Protein AF-F7PMA1-F1 (afdb_monomer_lite)

Sequence (120 aa):
MVENRVTDGERIATLLRAEIDGRETAGLDRLSILEGADRAELSVDEDSAVVDDDGRVLATLEPTSDGLFLHVRASESAVQGHADDEFLKVEEADDQFLVTVPTAAAVKRAVDLLAAASEN

pLDDT: mean 85.16, std 11.46, range [42.69, 95.31]

Radius of gyration: 13.39 Å; chains: 1; bounding box: 46×28×29 Å

Structure (mmCIF, N/CA/C/O backbone):
data_AF-F7PMA1-F1
#
_entry.id   AF-F7PMA1-F1
#
loop_
_atom_site.group_PDB
_atom_site.id
_atom_site.type_symbol
_atom_site.label_atom_id
_atom_site.label_alt_id
_atom_site.label_comp_id
_atom_site.label_asym_id
_atom_site.label_entity_id
_atom_site.label_seq_id
_atom_site.pdbx_PDB_ins_code
_atom_site.Cartn_x
_atom_site.Cartn_y
_atom_site.Cartn_z
_atom_site.occupancy
_atom_site.B_iso_or_equiv
_atom_site.auth_seq_id
_atom_site.auth_comp_id
_atom_site.auth_asym_id
_atom_site.auth_atom_id
_atom_site.pdbx_PDB_model_num
ATOM 1 N N . MET A 1 1 ? 30.342 -7.450 0.636 1.00 45.19 1 MET A N 1
ATOM 2 C CA . MET A 1 1 ? 29.038 -7.162 1.262 1.00 45.19 1 MET A CA 1
ATOM 3 C C . MET A 1 1 ? 28.011 -7.400 0.171 1.00 45.19 1 MET A C 1
ATOM 5 O O . MET A 1 1 ? 28.086 -6.718 -0.837 1.00 45.19 1 MET A O 1
ATOM 9 N N . VAL A 1 2 ? 27.214 -8.466 0.255 1.00 46.31 2 VAL A N 1
ATOM 10 C CA . VAL A 1 2 ? 26.206 -8.766 -0.774 1.00 46.31 2 VAL A CA 1
ATOM 11 C C . VAL A 1 2 ? 24.983 -7.932 -0.426 1.00 46.31 2 VAL A C 1
ATOM 13 O O . VAL A 1 2 ? 24.332 -8.193 0.583 1.00 46.31 2 VAL A O 1
ATOM 16 N N . GLU A 1 3 ? 24.719 -6.893 -1.209 1.00 42.69 3 GLU A N 1
ATOM 17 C CA . GLU A 1 3 ? 23.467 -6.147 -1.148 1.00 42.69 3 GLU A CA 1
ATOM 18 C C . GLU A 1 3 ? 22.356 -7.071 -1.662 1.00 42.69 3 GLU A C 1
ATOM 20 O O . GLU A 1 3 ? 21.993 -7.034 -2.831 1.00 42.69 3 GLU A O 1
ATOM 25 N N . ASN A 1 4 ? 21.820 -7.937 -0.797 1.00 47.38 4 ASN A N 1
ATOM 26 C CA . ASN A 1 4 ? 20.555 -8.632 -1.049 1.00 47.38 4 ASN A CA 1
ATOM 27 C C . ASN A 1 4 ? 19.412 -7.608 -0.945 1.00 47.38 4 ASN A C 1
ATOM 29 O O . ASN A 1 4 ? 18.555 -7.688 -0.066 1.00 47.38 4 ASN A O 1
ATOM 33 N N . ARG A 1 5 ? 19.431 -6.596 -1.818 1.00 58.84 5 ARG A N 1
ATOM 34 C CA . ARG A 1 5 ? 18.273 -5.747 -2.058 1.00 58.84 5 ARG A CA 1
ATOM 35 C C . ARG A 1 5 ? 17.314 -6.587 -2.880 1.00 58.84 5 ARG A C 1
ATOM 37 O O . ARG A 1 5 ? 17.516 -6.800 -4.069 1.00 58.84 5 ARG A O 1
ATOM 44 N N . VAL A 1 6 ? 16.297 -7.115 -2.215 1.00 68.88 6 VAL A N 1
ATOM 45 C CA . VAL A 1 6 ? 15.107 -7.585 -2.915 1.00 68.88 6 VAL A CA 1
ATOM 46 C C . VAL A 1 6 ? 14.429 -6.333 -3.455 1.00 68.88 6 VAL A C 1
ATOM 48 O O . VAL A 1 6 ? 13.801 -5.619 -2.678 1.00 68.88 6 VAL A O 1
ATOM 51 N N . THR A 1 7 ? 14.649 -6.051 -4.737 1.00 77.06 7 THR A N 1
ATOM 52 C CA . THR A 1 7 ? 13.956 -5.017 -5.530 1.00 77.06 7 THR A CA 1
ATOM 53 C C . THR A 1 7 ? 12.827 -5.614 -6.368 1.00 77.06 7 THR A C 1
ATOM 55 O O . THR A 1 7 ? 12.146 -4.908 -7.093 1.00 77.06 7 THR A O 1
ATOM 58 N N . ASP A 1 8 ? 12.657 -6.933 -6.294 1.00 88.12 8 ASP A N 1
ATOM 59 C CA . ASP A 1 8 ? 11.601 -7.670 -6.971 1.00 88.12 8 ASP A CA 1
ATOM 60 C C . ASP A 1 8 ? 10.238 -7.238 -6.409 1.00 88.12 8 ASP A C 1
ATOM 62 O O . ASP A 1 8 ? 9.937 -7.496 -5.238 1.00 88.12 8 ASP A O 1
ATOM 66 N N . GLY A 1 9 ? 9.456 -6.534 -7.231 1.00 90.75 9 GLY A N 1
ATOM 67 C CA . GLY A 1 9 ? 8.167 -5.974 -6.839 1.00 90.75 9 GLY A CA 1
ATOM 68 C C . GLY A 1 9 ? 7.178 -7.017 -6.333 1.00 90.75 9 GLY A C 1
ATOM 69 O O . GLY A 1 9 ? 6.504 -6.772 -5.337 1.00 90.75 9 GLY A O 1
ATOM 70 N N . GLU A 1 10 ? 7.143 -8.202 -6.947 1.00 92.75 10 GLU A N 1
ATOM 71 C CA . GLU A 1 10 ? 6.255 -9.310 -6.557 1.00 92.75 10 GLU A CA 1
ATOM 72 C C . GLU A 1 10 ? 6.576 -9.785 -5.138 1.00 92.75 10 GLU A C 1
ATOM 74 O O . GLU A 1 10 ? 5.708 -9.987 -4.279 1.00 92.75 10 GLU A O 1
ATOM 79 N N . ARG A 1 11 ? 7.870 -9.910 -4.843 1.00 93.38 11 ARG A N 1
ATOM 80 C CA . ARG A 1 11 ? 8.334 -10.288 -3.515 1.00 93.38 11 ARG A CA 1
ATOM 81 C C . ARG A 1 11 ? 8.094 -9.186 -2.490 1.00 93.38 11 ARG A C 1
ATOM 83 O O . ARG A 1 11 ? 7.779 -9.504 -1.344 1.00 93.38 11 ARG A O 1
ATOM 90 N N . ILE A 1 12 ? 8.242 -7.916 -2.864 1.00 94.94 12 ILE A N 1
ATOM 91 C CA . ILE A 1 12 ? 7.918 -6.783 -1.987 1.00 94.94 12 ILE A CA 1
ATOM 92 C C . ILE A 1 12 ? 6.410 -6.752 -1.696 1.00 94.94 12 ILE A C 1
ATOM 94 O O . ILE A 1 12 ? 6.040 -6.608 -0.533 1.00 94.94 12 ILE A O 1
ATOM 98 N N . ALA A 1 13 ? 5.551 -6.985 -2.693 1.00 94.69 13 ALA A N 1
ATOM 99 C CA . ALA A 1 13 ? 4.100 -7.099 -2.524 1.00 94.69 13 ALA A CA 1
ATOM 100 C C . ALA A 1 13 ? 3.716 -8.252 -1.588 1.00 94.69 13 ALA A C 1
ATOM 102 O O . ALA A 1 13 ? 2.916 -8.075 -0.671 1.00 94.69 13 ALA A O 1
ATOM 103 N N . THR A 1 14 ? 4.360 -9.412 -1.744 1.00 94.06 14 THR A N 1
ATOM 104 C CA . THR A 1 14 ? 4.161 -10.563 -0.849 1.00 94.06 14 THR A CA 1
ATOM 105 C C . THR A 1 14 ? 4.529 -10.229 0.601 1.00 94.06 14 THR A C 1
ATOM 107 O O . THR A 1 14 ? 3.832 -10.629 1.533 1.00 94.06 14 THR A O 1
ATOM 110 N N . LEU A 1 15 ? 5.624 -9.492 0.816 1.00 94.56 15 LEU A N 1
ATOM 111 C CA . LEU A 1 15 ? 6.030 -9.057 2.154 1.00 94.56 15 LEU A CA 1
ATOM 112 C C . LEU A 1 15 ? 5.067 -8.022 2.735 1.00 94.56 15 LEU A C 1
ATOM 114 O O . LEU A 1 15 ? 4.742 -8.109 3.914 1.00 94.56 15 LEU A O 1
ATOM 118 N N . LEU A 1 16 ? 4.603 -7.074 1.920 1.00 94.56 16 LEU A N 1
ATOM 119 C CA . LEU A 1 16 ? 3.609 -6.087 2.332 1.00 94.56 16 LEU A CA 1
ATOM 120 C C . LEU A 1 16 ? 2.321 -6.772 2.802 1.00 94.56 16 LEU A C 1
ATOM 122 O O . LEU A 1 16 ? 1.833 -6.454 3.883 1.00 94.56 16 LEU A O 1
ATOM 126 N N . ARG A 1 17 ? 1.840 -7.768 2.046 1.00 94.06 17 ARG A N 1
ATOM 127 C CA . ARG A 1 17 ? 0.696 -8.604 2.435 1.00 94.06 17 ARG A CA 1
ATOM 128 C C . ARG A 1 17 ? 0.909 -9.266 3.787 1.00 94.06 17 ARG A C 1
ATOM 130 O O . ARG A 1 17 ? 0.094 -9.096 4.681 1.00 94.06 17 ARG A O 1
ATOM 137 N N . ALA A 1 18 ? 2.033 -9.959 3.957 1.00 92.81 18 ALA A N 1
ATOM 138 C CA . ALA A 1 18 ? 2.336 -10.649 5.207 1.00 92.81 18 ALA A CA 1
ATOM 139 C C . ALA A 1 18 ? 2.424 -9.696 6.415 1.00 92.81 18 ALA A C 1
ATOM 141 O O . ALA A 1 18 ? 2.098 -10.090 7.533 1.00 92.81 18 ALA A O 1
ATOM 142 N N . GLU A 1 19 ? 2.877 -8.457 6.211 1.00 92.88 19 GLU A N 1
ATOM 143 C CA . GLU A 1 19 ? 2.946 -7.456 7.276 1.00 92.88 19 GLU A CA 1
ATOM 144 C C . GLU A 1 19 ? 1.572 -6.867 7.628 1.00 92.88 19 GLU A C 1
ATOM 146 O O . GLU A 1 19 ? 1.353 -6.589 8.805 1.00 92.88 19 GLU A O 1
ATOM 151 N N . ILE A 1 20 ? 0.668 -6.697 6.655 1.00 92.12 20 ILE A N 1
ATOM 152 C CA . ILE A 1 20 ? -0.724 -6.276 6.895 1.00 92.12 20 ILE A CA 1
ATOM 153 C C . ILE A 1 20 ? -1.496 -7.405 7.589 1.00 92.12 20 ILE A C 1
ATOM 155 O O . ILE A 1 20 ? -1.966 -7.214 8.706 1.00 92.12 20 ILE A O 1
ATOM 159 N N . ASP A 1 21 ? -1.502 -8.612 7.015 1.00 88.44 21 ASP A N 1
ATOM 160 C CA . ASP A 1 21 ? -2.205 -9.778 7.575 1.00 88.44 21 ASP A CA 1
ATOM 161 C C . ASP A 1 21 ? -1.689 -10.161 8.974 1.00 88.44 21 ASP A C 1
ATOM 163 O O . ASP A 1 21 ? -2.402 -10.735 9.796 1.00 88.44 21 ASP A O 1
ATOM 167 N N . GLY A 1 22 ? -0.409 -9.886 9.244 1.00 84.44 22 GLY A N 1
ATOM 168 C CA . GLY A 1 22 ? 0.256 -10.211 10.501 1.00 84.44 22 GLY A CA 1
ATOM 169 C C . GLY A 1 22 ? 0.098 -9.167 11.609 1.00 84.44 22 GLY A C 1
ATOM 170 O O . GLY A 1 22 ? 0.659 -9.374 12.692 1.00 84.44 22 GLY A O 1
ATOM 171 N N . ARG A 1 23 ? -0.589 -8.040 11.372 1.00 79.25 23 ARG A N 1
ATOM 172 C CA . ARG A 1 23 ? -0.698 -6.938 12.340 1.00 79.25 23 ARG A CA 1
ATOM 173 C C . ARG A 1 23 ? -2.142 -6.561 12.641 1.00 79.25 23 ARG A C 1
ATOM 175 O O . ARG A 1 23 ? -2.837 -5.992 11.821 1.00 79.25 23 ARG A O 1
ATOM 182 N N . GLU A 1 24 ? -2.513 -6.723 13.906 1.00 73.25 24 GLU A N 1
ATOM 183 C CA . GLU A 1 24 ? -3.821 -6.311 14.441 1.00 73.25 24 GLU A CA 1
ATOM 184 C C . GLU A 1 24 ? -3.765 -4.952 15.172 1.00 73.25 24 GLU A C 1
ATOM 186 O O . GLU A 1 24 ? -4.656 -4.600 15.939 1.00 73.25 24 GLU A O 1
ATOM 191 N N . THR A 1 25 ? -2.671 -4.197 15.032 1.00 71.81 25 THR A N 1
ATOM 192 C CA . THR A 1 25 ? -2.433 -2.955 15.791 1.00 71.81 25 THR A CA 1
ATOM 193 C C . THR A 1 25 ? -2.292 -1.753 14.872 1.00 71.81 25 THR A C 1
ATOM 195 O O . THR A 1 25 ? -1.882 -1.909 13.727 1.00 71.81 25 THR A O 1
ATOM 198 N N . ALA A 1 26 ? -2.519 -0.551 15.414 1.00 70.81 26 ALA A N 1
ATOM 199 C CA . ALA A 1 26 ? -2.393 0.720 14.691 1.00 70.81 26 ALA A CA 1
ATOM 200 C C . ALA A 1 26 ? -3.329 0.829 13.474 1.00 70.81 26 ALA A C 1
ATOM 202 O O . ALA A 1 26 ? -2.971 1.420 12.463 1.00 70.81 26 ALA A O 1
ATOM 203 N N . GLY A 1 27 ? -4.527 0.243 13.572 1.00 73.06 27 GLY A N 1
ATOM 204 C CA . GLY A 1 27 ? -5.532 0.347 12.522 1.00 73.06 27 GLY A CA 1
ATOM 205 C C . GLY A 1 27 ? -5.293 -0.543 11.308 1.00 73.06 27 GLY A C 1
ATOM 206 O O . GLY A 1 27 ? -5.956 -0.369 10.297 1.00 73.06 27 GLY A O 1
ATOM 207 N N . LEU A 1 28 ? -4.346 -1.476 11.385 1.00 82.62 28 LEU A N 1
ATOM 208 C CA . LEU A 1 28 ? -4.091 -2.445 10.319 1.00 82.62 28 LEU A CA 1
ATOM 209 C C . LEU A 1 28 ? -5.099 -3.603 10.323 1.00 82.62 28 LEU A C 1
ATOM 211 O O . LEU A 1 28 ? -5.224 -4.290 9.322 1.00 82.62 28 LEU A O 1
ATOM 215 N N . ASP A 1 29 ? -5.862 -3.773 11.406 1.00 84.88 29 ASP A N 1
ATOM 216 C CA . ASP A 1 29 ? -6.900 -4.797 11.569 1.00 84.88 29 ASP A CA 1
ATOM 217 C C . ASP A 1 29 ? -8.093 -4.645 10.610 1.00 84.88 29 ASP A C 1
ATOM 219 O O . ASP A 1 29 ? -8.795 -5.620 10.348 1.00 84.88 29 ASP A O 1
ATOM 223 N N . ARG A 1 30 ? -8.303 -3.437 10.074 1.00 87.94 30 ARG A N 1
ATOM 224 C CA . ARG A 1 30 ? -9.302 -3.133 9.032 1.00 87.94 30 ARG A CA 1
ATOM 225 C C . ARG A 1 30 ? -8.738 -3.181 7.612 1.00 87.94 30 ARG A C 1
ATOM 227 O O . ARG A 1 30 ? -9.504 -3.133 6.654 1.00 87.94 30 ARG A O 1
ATOM 234 N N . LEU A 1 31 ? -7.411 -3.258 7.471 1.00 92.75 31 LEU A N 1
ATOM 235 C CA . LEU A 1 31 ? -6.773 -3.315 6.164 1.00 92.75 31 LEU A CA 1
ATOM 236 C C . LEU A 1 31 ? -6.669 -4.758 5.687 1.00 92.75 31 LEU A C 1
ATOM 238 O O . LEU A 1 31 ? -6.275 -5.652 6.432 1.00 92.75 31 LEU A O 1
ATOM 242 N N . SER A 1 32 ? -6.951 -4.977 4.409 1.00 92.19 32 SER A N 1
ATOM 243 C CA . SER A 1 32 ? -6.716 -6.266 3.763 1.00 92.19 32 SER A CA 1
ATOM 244 C C . SER A 1 32 ? -6.196 -6.075 2.344 1.00 92.19 32 SER A C 1
ATOM 246 O O . SER A 1 32 ? -6.428 -5.040 1.723 1.00 92.19 32 SER A O 1
ATOM 248 N N . ILE A 1 33 ? -5.446 -7.048 1.820 1.00 92.75 33 ILE A N 1
ATOM 249 C CA . ILE A 1 33 ? -5.032 -7.025 0.411 1.00 92.75 33 ILE A CA 1
ATOM 250 C C . ILE A 1 33 ? -5.910 -7.981 -0.387 1.00 92.75 33 ILE A C 1
ATOM 252 O O . ILE A 1 33 ? -5.864 -9.190 -0.167 1.00 92.75 33 ILE A O 1
ATOM 256 N N . LEU A 1 34 ? -6.650 -7.439 -1.354 1.00 91.88 34 LEU A N 1
ATOM 257 C CA . LEU A 1 34 ? -7.569 -8.186 -2.208 1.00 91.88 34 LEU A CA 1
ATOM 258 C C . LEU A 1 34 ? -7.017 -8.341 -3.631 1.00 91.88 34 LEU A C 1
ATOM 260 O O . LEU A 1 34 ? -6.443 -7.416 -4.215 1.00 91.88 34 LEU A O 1
ATOM 264 N N . GLU A 1 35 ? -7.226 -9.520 -4.214 1.00 88.50 35 GLU A N 1
ATOM 265 C CA . GLU A 1 35 ? -6.757 -9.904 -5.549 1.00 88.50 35 GLU A CA 1
ATOM 266 C C . GLU A 1 35 ? -7.825 -10.681 -6.320 1.00 88.50 35 GLU A C 1
ATOM 268 O O . GLU A 1 35 ? -8.721 -11.291 -5.737 1.00 88.50 35 GLU A O 1
ATOM 273 N N . GLY A 1 36 ? -7.711 -10.691 -7.651 1.00 85.12 36 GLY A N 1
ATOM 274 C CA . GLY A 1 36 ? -8.589 -11.482 -8.510 1.00 85.12 36 GLY A CA 1
ATOM 275 C C . GLY A 1 36 ? -10.069 -11.149 -8.304 1.00 85.12 36 GLY A C 1
ATOM 276 O O . GLY A 1 36 ? -10.468 -9.990 -8.385 1.00 85.12 36 GLY A O 1
ATOM 277 N N . ALA A 1 37 ? -10.887 -12.172 -8.045 1.00 82.62 37 ALA A N 1
ATOM 278 C CA . ALA A 1 37 ? -12.333 -12.011 -7.903 1.00 82.62 37 ALA A CA 1
ATOM 279 C C . ALA A 1 37 ? -12.738 -11.212 -6.651 1.00 82.62 37 ALA A C 1
ATOM 281 O O . ALA A 1 37 ? -13.742 -10.506 -6.695 1.00 82.62 37 ALA A O 1
ATOM 282 N N . ASP A 1 38 ? -11.951 -11.278 -5.573 1.00 81.44 38 ASP A N 1
ATOM 283 C CA . ASP A 1 38 ? -12.317 -10.681 -4.281 1.00 81.44 38 ASP A CA 1
ATOM 284 C C . ASP A 1 38 ? -12.278 -9.148 -4.316 1.00 81.44 38 ASP A C 1
ATOM 286 O O . ASP A 1 38 ? -12.984 -8.487 -3.562 1.00 81.44 38 ASP A O 1
ATOM 290 N N . ARG A 1 39 ? -11.504 -8.557 -5.234 1.00 81.25 39 ARG A N 1
ATOM 291 C CA . ARG A 1 39 ? -11.458 -7.098 -5.406 1.00 81.25 39 ARG A CA 1
ATOM 292 C C . ARG A 1 39 ? -12.422 -6.546 -6.452 1.00 81.25 39 ARG A C 1
ATOM 294 O O . ARG A 1 39 ? -12.555 -5.328 -6.552 1.00 81.25 39 ARG A O 1
ATOM 301 N N . ALA A 1 40 ? -13.069 -7.401 -7.247 1.00 76.00 40 ALA A N 1
ATOM 302 C CA . ALA A 1 40 ? -13.926 -6.975 -8.359 1.00 76.00 40 ALA A CA 1
ATOM 303 C C . ALA A 1 40 ? -15.134 -6.138 -7.894 1.00 76.00 40 ALA A C 1
ATOM 305 O O . ALA A 1 40 ? -15.695 -5.360 -8.662 1.00 76.00 40 ALA A O 1
ATOM 306 N N . GLU A 1 41 ? -15.520 -6.272 -6.622 1.00 74.94 41 GLU A N 1
ATOM 307 C CA . GLU A 1 41 ? -16.571 -5.463 -5.997 1.00 74.94 41 GLU A CA 1
ATOM 308 C C . GLU A 1 41 ? -16.117 -4.023 -5.685 1.00 74.94 41 GLU A C 1
ATOM 310 O O . GLU A 1 41 ? -16.955 -3.141 -5.498 1.00 74.94 41 GLU A O 1
ATOM 315 N N . LEU A 1 42 ? -14.803 -3.770 -5.664 1.00 76.62 42 LEU A N 1
ATOM 316 C CA . LEU A 1 42 ? -14.190 -2.517 -5.212 1.00 76.62 42 LEU A CA 1
ATOM 317 C C . LEU A 1 42 ? -13.412 -1.776 -6.304 1.00 76.62 42 LEU A C 1
ATOM 319 O O . LEU A 1 42 ? -13.323 -0.547 -6.270 1.00 76.62 42 LEU A O 1
ATOM 323 N N . SER A 1 43 ? -12.853 -2.497 -7.277 1.00 73.88 43 SER A N 1
ATOM 324 C CA . SER A 1 43 ? -12.080 -1.923 -8.377 1.00 73.88 43 SER A CA 1
ATOM 325 C C . SER A 1 43 ? -12.437 -2.573 -9.709 1.00 73.88 43 SER A C 1
ATOM 327 O O . SER A 1 43 ? -12.577 -3.789 -9.804 1.00 73.88 43 SER A O 1
ATOM 329 N N . VAL A 1 44 ? -12.537 -1.741 -10.749 1.00 65.44 44 VAL A N 1
ATOM 330 C CA . VAL A 1 44 ? -12.703 -2.175 -12.148 1.00 65.44 44 VAL A CA 1
ATOM 331 C C . VAL A 1 44 ? -11.371 -2.492 -12.832 1.00 65.44 44 VAL A C 1
ATOM 333 O O . VAL A 1 44 ? -11.368 -2.954 -13.968 1.00 65.44 44 VAL A O 1
ATOM 336 N N . ASP A 1 45 ? -10.246 -2.214 -12.169 1.00 68.19 45 ASP A N 1
ATOM 337 C CA . ASP A 1 45 ? -8.919 -2.583 -12.654 1.00 68.19 45 ASP A CA 1
ATOM 338 C C . ASP A 1 45 ? -8.666 -4.068 -12.348 1.00 68.19 45 ASP A C 1
ATOM 340 O O . ASP A 1 45 ? -8.592 -4.472 -11.181 1.00 68.19 45 ASP A O 1
ATOM 344 N N . GLU A 1 46 ? -8.599 -4.891 -13.399 1.00 62.09 46 GLU A N 1
ATOM 345 C CA . GLU A 1 46 ? -8.560 -6.361 -13.341 1.00 62.09 46 GLU A CA 1
ATOM 346 C C . GLU A 1 46 ? -7.147 -6.959 -13.279 1.00 62.09 46 GLU A C 1
ATOM 348 O O . GLU A 1 46 ? -7.016 -8.137 -12.941 1.00 62.09 46 GLU A O 1
ATOM 353 N N . ASP A 1 47 ? -6.085 -6.141 -13.315 1.00 73.69 47 ASP A N 1
ATOM 354 C CA . ASP A 1 47 ? -4.711 -6.649 -13.175 1.00 73.69 47 ASP A CA 1
ATOM 355 C C . ASP A 1 47 ? -4.053 -6.417 -11.790 1.00 73.69 47 ASP A C 1
ATOM 357 O O . ASP A 1 47 ? -3.425 -7.334 -11.260 1.00 73.69 47 ASP A O 1
ATOM 361 N N . SER A 1 48 ? -4.296 -5.296 -11.100 1.00 84.06 48 SER A N 1
ATOM 362 C CA . SER A 1 48 ? -3.522 -4.916 -9.893 1.00 84.06 48 SER A CA 1
ATOM 363 C C . SER A 1 48 ? -4.200 -5.150 -8.530 1.00 84.06 48 SER A C 1
ATOM 365 O O . SER A 1 48 ? -5.343 -4.748 -8.314 1.00 84.06 48 SER A O 1
ATOM 367 N N . ALA A 1 49 ? -3.511 -5.792 -7.574 1.00 91.94 49 ALA A N 1
ATOM 368 C CA . ALA A 1 49 ? -4.015 -6.003 -6.205 1.00 91.94 49 ALA A CA 1
ATOM 369 C C . ALA A 1 49 ? -4.383 -4.676 -5.518 1.00 91.94 49 ALA A C 1
ATOM 371 O O . ALA A 1 49 ? -3.784 -3.643 -5.810 1.00 91.94 49 ALA A O 1
ATOM 372 N N . VAL A 1 50 ? -5.339 -4.689 -4.587 1.00 93.75 50 VAL A N 1
ATOM 373 C CA . VAL A 1 50 ? -5.763 -3.475 -3.864 1.00 93.75 50 VAL A CA 1
ATOM 374 C C . VAL A 1 50 ? -5.626 -3.645 -2.360 1.00 93.75 50 VAL A C 1
ATOM 376 O O . VAL A 1 50 ? -5.860 -4.731 -1.838 1.00 93.75 50 VAL A O 1
ATOM 379 N N . VAL A 1 51 ? -5.265 -2.564 -1.673 1.00 94.50 51 VAL A N 1
ATOM 380 C CA . VAL A 1 51 ? -5.452 -2.425 -0.228 1.00 94.50 51 VAL A CA 1
ATOM 381 C C . VAL A 1 51 ? -6.882 -1.956 -0.007 1.00 94.50 51 VAL A C 1
ATOM 383 O O . VAL A 1 51 ? -7.236 -0.839 -0.394 1.00 94.50 51 VAL A O 1
ATOM 386 N N . ASP A 1 52 ? -7.690 -2.831 0.570 1.00 93.62 52 ASP A N 1
ATOM 387 C CA . ASP A 1 52 ? -9.022 -2.526 1.065 1.00 93.62 52 ASP A CA 1
ATOM 388 C C . ASP A 1 52 ? -8.947 -1.972 2.487 1.00 93.62 52 ASP A C 1
ATOM 390 O O . ASP A 1 52 ? -8.155 -2.440 3.304 1.00 93.62 52 ASP A O 1
ATOM 394 N N . ASP A 1 53 ? -9.787 -0.981 2.746 1.00 93.06 53 ASP A N 1
ATOM 395 C CA . ASP A 1 53 ? -10.029 -0.357 4.038 1.00 93.06 53 ASP A CA 1
ATOM 396 C C . ASP A 1 53 ? -11.545 -0.311 4.270 1.00 93.06 53 ASP A C 1
ATOM 398 O O . ASP A 1 53 ? -12.236 0.594 3.787 1.00 93.06 53 ASP A O 1
ATOM 402 N N . ASP A 1 54 ? -12.075 -1.344 4.932 1.00 90.38 54 ASP A N 1
ATOM 403 C CA . ASP A 1 54 ? -13.507 -1.527 5.214 1.00 90.38 54 ASP A CA 1
ATOM 404 C C . ASP A 1 54 ? -14.426 -1.308 3.984 1.00 90.38 54 ASP A C 1
ATOM 406 O O . ASP A 1 54 ? -15.456 -0.620 4.039 1.00 90.38 54 ASP A O 1
ATOM 410 N N . GLY A 1 55 ? -14.073 -1.904 2.841 1.00 89.06 55 GLY A N 1
ATOM 411 C CA . GLY A 1 55 ? -14.838 -1.810 1.594 1.00 89.06 55 GLY A CA 1
ATOM 412 C C . GLY A 1 55 ? -14.532 -0.565 0.758 1.00 89.06 55 GLY A C 1
ATOM 413 O O . GLY A 1 55 ? -15.375 -0.115 -0.028 1.00 89.06 55 GLY A O 1
ATOM 414 N N . ARG A 1 56 ? -13.351 0.033 0.927 1.00 90.19 56 ARG A N 1
ATOM 415 C CA . ARG A 1 56 ? -12.855 1.155 0.121 1.00 90.19 56 ARG A CA 1
ATOM 416 C C . ARG A 1 56 ? -11.440 0.871 -0.350 1.00 90.19 56 ARG A C 1
ATOM 418 O O . ARG A 1 56 ? -10.581 0.478 0.424 1.00 90.19 56 ARG A O 1
ATOM 425 N N . VAL A 1 57 ? -11.168 1.169 -1.618 1.00 92.19 57 VAL A N 1
ATOM 426 C CA . VAL A 1 57 ? -9.803 1.091 -2.152 1.00 92.19 57 VAL A CA 1
ATOM 427 C C . VAL A 1 57 ? -8.969 2.226 -1.565 1.00 92.19 57 VAL A C 1
ATOM 429 O O . VAL A 1 57 ? -9.149 3.380 -1.958 1.00 92.19 57 VAL A O 1
ATOM 432 N N . LEU A 1 58 ? -8.052 1.885 -0.664 1.00 93.38 58 LEU A N 1
ATOM 433 C CA . LEU A 1 58 ? -7.064 2.798 -0.096 1.00 93.38 58 LEU A CA 1
ATOM 434 C C . LEU A 1 58 ? -5.850 2.943 -1.015 1.00 93.38 58 LEU A C 1
ATOM 436 O O . LEU A 1 58 ? -5.348 4.047 -1.220 1.00 93.38 58 LEU A O 1
ATOM 440 N N . ALA A 1 59 ? -5.380 1.833 -1.585 1.00 94.06 59 ALA A N 1
ATOM 441 C CA . ALA A 1 59 ? -4.262 1.847 -2.517 1.00 94.06 59 ALA A CA 1
ATOM 442 C C . ALA A 1 59 ? -4.352 0.728 -3.556 1.00 94.06 59 ALA A C 1
ATOM 444 O O . ALA A 1 59 ? -4.918 -0.328 -3.287 1.00 94.06 59 ALA A O 1
ATOM 445 N N . THR A 1 60 ? -3.736 0.938 -4.715 1.00 94.44 60 THR A N 1
ATOM 446 C CA . THR A 1 60 ? -3.489 -0.119 -5.708 1.00 94.44 60 THR A CA 1
ATOM 447 C C . THR A 1 60 ? -2.009 -0.491 -5.703 1.00 94.44 60 THR A C 1
ATOM 449 O O . THR A 1 60 ? -1.154 0.390 -5.617 1.00 94.44 60 THR A O 1
ATOM 452 N N . LEU A 1 61 ? -1.707 -1.785 -5.787 1.00 94.75 61 LEU A N 1
ATOM 453 C CA . LEU A 1 61 ? -0.360 -2.349 -5.821 1.00 94.75 61 LEU A CA 1
ATOM 454 C C . LEU A 1 61 ? 0.034 -2.680 -7.256 1.00 94.75 61 LEU A C 1
ATOM 456 O O . LEU A 1 61 ? -0.621 -3.488 -7.908 1.00 94.75 61 LEU A O 1
ATOM 460 N N . GLU A 1 62 ? 1.165 -2.144 -7.691 1.00 94.12 62 GLU A N 1
ATOM 461 C CA . GLU A 1 62 ? 1.753 -2.421 -8.996 1.00 94.12 62 GLU A CA 1
ATOM 462 C C . GLU A 1 62 ? 3.207 -2.892 -8.809 1.00 94.12 62 GLU A C 1
ATOM 464 O O . GLU A 1 62 ? 4.118 -2.085 -8.597 1.00 94.12 62 GLU A O 1
ATOM 469 N N . PRO A 1 63 ? 3.451 -4.214 -8.807 1.00 93.44 63 PRO A N 1
ATOM 470 C CA . PRO A 1 63 ? 4.799 -4.770 -8.826 1.00 93.44 63 PRO A CA 1
ATOM 471 C C . PRO A 1 63 ? 5.568 -4.351 -10.085 1.00 93.44 63 PRO A C 1
ATOM 473 O O . PRO A 1 63 ? 5.105 -4.549 -11.205 1.00 93.44 63 PRO A O 1
ATOM 476 N N . THR A 1 64 ? 6.781 -3.823 -9.922 1.00 91.75 64 THR A N 1
ATOM 477 C CA . THR A 1 64 ? 7.651 -3.416 -11.035 1.00 91.75 64 THR A CA 1
ATOM 478 C C . THR A 1 64 ? 9.070 -3.969 -10.880 1.00 91.75 64 THR A C 1
ATOM 480 O O . THR A 1 64 ? 9.433 -4.584 -9.873 1.00 91.75 64 THR A O 1
ATOM 483 N N . SER A 1 65 ? 9.913 -3.754 -11.895 1.00 88.44 65 SER A N 1
ATOM 484 C CA . SER A 1 65 ? 11.346 -4.069 -11.813 1.00 88.44 65 SER A CA 1
ATOM 485 C C . SER A 1 65 ? 12.113 -3.177 -10.831 1.00 88.44 65 SER A C 1
ATOM 487 O O . SER A 1 65 ? 13.204 -3.552 -10.400 1.00 88.44 65 SER A O 1
ATOM 489 N N . ASP A 1 66 ? 11.558 -2.009 -10.499 1.00 87.88 66 ASP A N 1
ATOM 490 C CA . ASP A 1 66 ? 12.177 -1.013 -9.621 1.00 87.88 66 ASP A CA 1
ATOM 491 C C . ASP A 1 66 ? 11.707 -1.131 -8.161 1.00 87.88 66 ASP A C 1
ATOM 493 O O . ASP A 1 66 ? 12.247 -0.457 -7.279 1.00 87.88 66 ASP A O 1
ATOM 497 N N . GLY A 1 67 ? 10.723 -1.990 -7.891 1.00 93.06 67 GLY A N 1
ATOM 498 C CA . GLY A 1 67 ? 10.163 -2.223 -6.568 1.00 93.06 67 GLY A CA 1
ATOM 499 C C . GLY A 1 67 ? 8.662 -2.467 -6.628 1.00 93.06 67 GLY A C 1
ATOM 500 O O . GLY A 1 67 ? 8.144 -3.024 -7.589 1.00 93.06 67 GLY A O 1
ATOM 501 N N . LEU A 1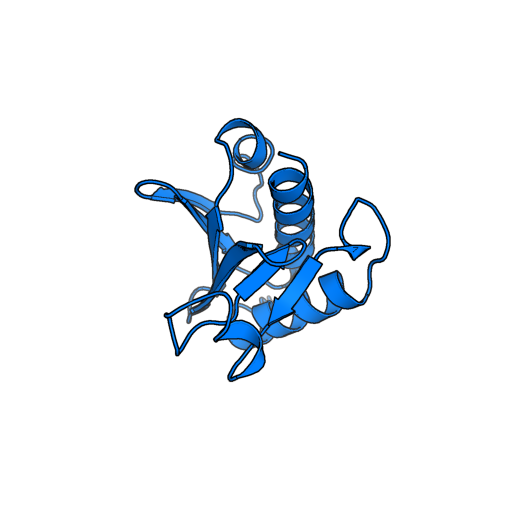 68 ? 7.950 -2.042 -5.592 1.00 95.31 68 LEU A N 1
ATOM 502 C CA . LEU A 1 68 ? 6.490 -2.005 -5.587 1.00 95.31 68 LEU A CA 1
ATOM 503 C C . LEU A 1 68 ? 6.025 -0.556 -5.672 1.00 95.31 68 LEU A C 1
ATOM 505 O O . LEU A 1 68 ? 6.456 0.272 -4.870 1.00 95.31 68 LEU A O 1
ATOM 509 N N . PHE A 1 69 ? 5.149 -0.257 -6.620 1.00 95.12 69 PHE A N 1
ATOM 510 C CA . PHE A 1 69 ? 4.454 1.020 -6.684 1.00 95.12 69 PHE A CA 1
ATOM 511 C C . PHE A 1 69 ? 3.114 0.898 -5.960 1.00 95.12 69 PHE A C 1
ATOM 513 O O . PHE A 1 69 ? 2.390 -0.084 -6.127 1.00 95.12 69 PHE A O 1
ATOM 520 N N . LEU A 1 70 ? 2.809 1.882 -5.120 1.00 94.81 70 LEU A N 1
ATOM 521 C CA . LEU A 1 70 ? 1.537 2.014 -4.426 1.00 94.81 70 LEU A CA 1
ATOM 522 C C . LEU A 1 70 ? 0.870 3.302 -4.891 1.00 94.81 70 LEU A C 1
ATOM 524 O O . LEU A 1 70 ? 1.403 4.385 -4.664 1.00 94.81 70 LEU A O 1
ATOM 528 N N . HIS A 1 71 ? -0.299 3.184 -5.507 1.00 94.38 71 HIS A N 1
ATOM 529 C CA . HIS A 1 71 ? -1.131 4.330 -5.872 1.00 94.38 71 HIS A CA 1
ATOM 530 C C . HIS A 1 71 ? -2.101 4.599 -4.727 1.00 94.38 71 HIS A C 1
ATOM 532 O O . HIS A 1 71 ? -3.146 3.955 -4.637 1.00 94.38 71 HIS A O 1
ATOM 538 N N . VAL A 1 72 ? -1.715 5.478 -3.804 1.00 93.69 72 VAL A N 1
ATOM 539 C CA . VAL A 1 72 ? -2.398 5.707 -2.525 1.00 93.69 72 VAL A CA 1
ATOM 540 C C . VAL A 1 72 ? -3.403 6.851 -2.646 1.00 93.69 72 VAL A C 1
ATOM 542 O O . VAL A 1 72 ? -3.068 7.957 -3.071 1.00 93.69 72 VAL A O 1
ATOM 545 N N . ARG A 1 73 ? -4.641 6.597 -2.221 1.00 92.25 73 ARG A N 1
ATOM 546 C CA . ARG A 1 73 ? -5.716 7.589 -2.108 1.00 92.25 73 ARG A CA 1
ATOM 547 C C . ARG A 1 73 ? -5.727 8.149 -0.691 1.00 92.25 73 ARG A C 1
ATOM 549 O O . ARG A 1 73 ? -6.375 7.595 0.189 1.00 92.25 73 ARG A O 1
ATOM 556 N N . ALA A 1 74 ? -4.988 9.228 -0.466 1.00 87.88 74 ALA A N 1
ATOM 557 C CA . ALA A 1 74 ? -4.852 9.847 0.850 1.00 87.88 74 ALA A CA 1
ATOM 558 C C . ALA A 1 74 ? -4.822 11.375 0.754 1.00 87.88 74 ALA A C 1
ATOM 560 O O . ALA A 1 74 ? -4.669 11.938 -0.327 1.00 87.88 74 ALA A O 1
ATOM 561 N N . SER A 1 75 ? -4.951 12.049 1.897 1.00 85.81 75 SER A N 1
ATOM 562 C CA . SER A 1 75 ? -4.694 13.485 1.998 1.00 85.81 75 SER A CA 1
ATOM 563 C C . SER A 1 75 ? -3.188 13.774 2.009 1.00 85.81 75 SER A C 1
ATOM 565 O O . SER A 1 75 ? -2.393 12.974 2.505 1.00 85.81 75 SER A O 1
ATOM 567 N N . GLU A 1 76 ? -2.786 14.955 1.530 1.00 84.75 76 GLU A N 1
ATOM 568 C CA . GLU A 1 76 ? -1.379 15.390 1.527 1.00 84.75 76 GLU A CA 1
ATOM 569 C C . GLU A 1 76 ? -0.735 15.296 2.922 1.00 84.75 76 GLU A C 1
ATOM 571 O O . GLU A 1 76 ? 0.395 14.831 3.065 1.00 84.75 76 GLU A O 1
ATOM 576 N N . SER A 1 77 ? -1.479 15.649 3.975 1.00 82.12 77 SER A N 1
ATOM 577 C CA . SER A 1 77 ? -1.004 15.579 5.360 1.00 82.12 77 SER A CA 1
ATOM 578 C C . SER A 1 77 ? -0.663 14.164 5.829 1.00 82.12 77 SER A C 1
ATOM 580 O O . SER A 1 77 ? 0.241 14.006 6.647 1.00 82.12 77 SER A O 1
ATOM 582 N N . ALA A 1 78 ? -1.364 13.141 5.328 1.00 81.69 78 ALA A N 1
ATOM 583 C CA . ALA A 1 78 ? -1.095 11.749 5.687 1.00 81.69 78 ALA A CA 1
ATOM 584 C C . ALA A 1 78 ? 0.206 11.236 5.049 1.00 81.69 78 ALA A C 1
ATOM 586 O O . ALA A 1 78 ? 0.897 10.396 5.619 1.00 81.69 78 ALA A O 1
ATOM 587 N N . VAL A 1 79 ? 0.564 11.776 3.882 1.00 82.94 79 VAL A N 1
ATOM 588 C CA . VAL A 1 79 ? 1.711 11.323 3.089 1.00 82.94 79 VAL A CA 1
ATOM 589 C C . VAL A 1 79 ? 2.972 12.144 3.375 1.00 82.94 79 VAL A C 1
ATOM 591 O O . VAL A 1 79 ? 4.068 11.586 3.414 1.00 82.94 79 VAL A O 1
ATOM 594 N N . GLN A 1 80 ? 2.843 13.445 3.665 1.00 78.50 80 GLN A N 1
ATOM 595 C CA . GLN A 1 80 ? 3.972 14.335 3.980 1.00 78.50 80 GLN A CA 1
ATOM 596 C C . GLN A 1 80 ? 4.841 13.832 5.141 1.00 78.50 80 GLN A C 1
ATOM 598 O O . GLN A 1 80 ? 6.058 13.984 5.094 1.00 78.50 80 GLN A O 1
ATOM 603 N N . GLY A 1 81 ? 4.251 13.178 6.149 1.00 75.88 81 GLY A N 1
ATOM 604 C CA . GLY A 1 81 ? 5.002 12.581 7.263 1.00 75.88 81 GLY A CA 1
ATOM 605 C C . GLY A 1 81 ? 5.983 11.476 6.845 1.00 75.88 81 GLY A C 1
ATOM 606 O O . GLY A 1 81 ? 6.893 11.145 7.602 1.00 75.88 81 GLY A O 1
ATOM 607 N N . HIS A 1 82 ? 5.816 10.939 5.635 1.00 78.69 82 HIS A N 1
ATOM 608 C CA . HIS A 1 82 ? 6.614 9.864 5.053 1.00 78.69 82 HIS A CA 1
ATOM 609 C C . HIS A 1 82 ? 7.374 10.290 3.785 1.00 78.69 82 HIS A C 1
ATOM 611 O O . HIS A 1 82 ? 8.183 9.518 3.279 1.00 78.69 82 HIS A O 1
ATOM 617 N N . ALA A 1 83 ? 7.148 11.506 3.275 1.00 69.81 83 ALA A N 1
ATOM 618 C CA . ALA A 1 83 ? 7.799 12.012 2.065 1.00 69.81 83 ALA A CA 1
ATOM 619 C C . ALA A 1 83 ? 9.314 12.240 2.243 1.00 69.81 83 ALA A C 1
ATOM 621 O O . ALA A 1 83 ? 10.069 12.104 1.283 1.00 69.81 83 ALA A O 1
ATOM 622 N N . ASP A 1 84 ? 9.760 12.526 3.472 1.00 64.56 84 ASP A N 1
ATOM 623 C CA . ASP A 1 84 ? 11.179 12.660 3.840 1.00 64.56 84 ASP A CA 1
ATOM 624 C C . ASP A 1 84 ? 11.837 11.317 4.234 1.00 64.56 84 ASP A C 1
ATOM 626 O O . ASP A 1 84 ? 12.987 11.286 4.683 1.00 64.56 84 ASP A O 1
ATOM 630 N N . ASP A 1 85 ? 11.120 10.194 4.118 1.00 73.56 85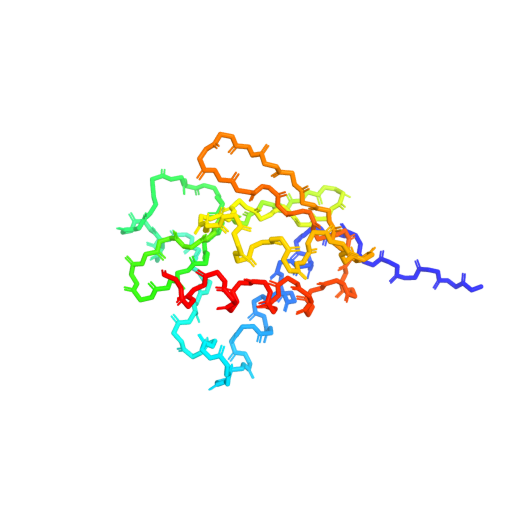 ASP A N 1
ATOM 631 C CA . ASP A 1 85 ? 11.644 8.879 4.482 1.00 73.56 85 ASP A CA 1
ATOM 632 C C . ASP A 1 85 ? 12.663 8.399 3.434 1.00 73.56 85 ASP A C 1
ATOM 634 O O . ASP A 1 85 ? 12.335 8.204 2.267 1.00 73.56 85 ASP A O 1
ATOM 638 N N . GLU A 1 86 ? 13.912 8.159 3.850 1.00 80.56 86 GLU A N 1
ATOM 639 C CA . GLU A 1 86 ? 14.989 7.705 2.953 1.00 80.56 86 GLU A CA 1
ATOM 640 C C . GLU A 1 86 ? 14.707 6.350 2.2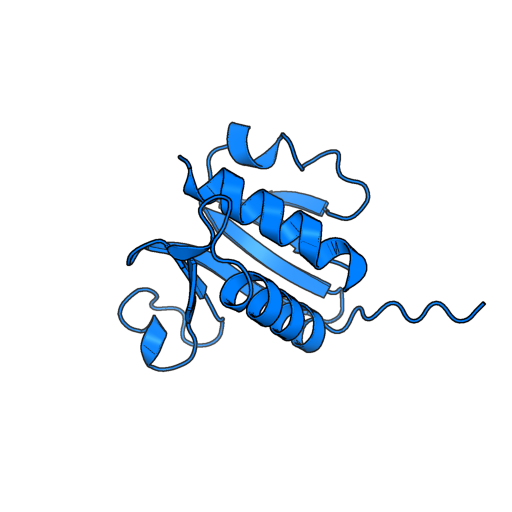73 1.00 80.56 86 GLU A C 1
ATOM 642 O O . GLU A 1 86 ? 15.394 5.975 1.316 1.00 80.56 86 GLU A O 1
ATOM 647 N N . PHE A 1 87 ? 13.714 5.602 2.763 1.00 84.50 87 PHE A N 1
ATOM 648 C CA . PHE A 1 87 ? 13.319 4.299 2.248 1.00 84.50 87 PHE A CA 1
ATOM 649 C C . PHE A 1 87 ? 12.180 4.361 1.226 1.00 84.50 87 PHE A C 1
ATOM 651 O O . PHE A 1 87 ? 12.027 3.389 0.484 1.00 84.50 87 PHE A O 1
ATOM 658 N N . LEU A 1 88 ? 11.407 5.450 1.156 1.00 90.12 88 LEU A N 1
ATOM 659 C CA . LEU A 1 88 ? 10.289 5.614 0.222 1.00 90.12 88 LEU A CA 1
ATOM 660 C C . LEU A 1 88 ? 10.568 6.743 -0.772 1.00 90.12 88 LEU A C 1
ATOM 662 O O . LEU A 1 88 ? 11.320 7.672 -0.502 1.00 90.12 88 LEU A O 1
ATOM 666 N N . LYS A 1 89 ? 9.946 6.671 -1.947 1.00 91.12 89 LYS A N 1
ATOM 667 C CA . LYS A 1 89 ? 9.833 7.837 -2.833 1.00 91.12 89 LYS A CA 1
ATOM 668 C C . LYS A 1 89 ? 8.366 8.140 -3.009 1.00 91.12 89 LYS A C 1
ATOM 670 O O . LYS A 1 89 ? 7.618 7.229 -3.345 1.00 91.12 89 LYS A O 1
ATOM 675 N N . VAL A 1 90 ? 7.977 9.383 -2.780 1.00 92.06 90 VAL A N 1
ATOM 676 C CA . VAL A 1 90 ? 6.588 9.813 -2.900 1.00 92.06 90 VAL A CA 1
ATOM 677 C C . VAL A 1 90 ? 6.507 10.885 -3.972 1.00 92.06 90 VAL A C 1
ATOM 679 O O . VAL A 1 90 ? 7.230 11.878 -3.921 1.00 92.06 90 VAL A O 1
ATOM 682 N N . GLU A 1 91 ? 5.622 10.670 -4.933 1.00 90.81 91 GLU A N 1
ATOM 683 C CA . GLU A 1 91 ? 5.312 11.607 -6.000 1.00 90.81 91 GLU A CA 1
ATOM 684 C C . GLU A 1 91 ? 3.802 11.864 -5.994 1.00 90.81 91 GLU A C 1
ATOM 686 O O . GLU A 1 91 ? 3.002 10.938 -5.882 1.00 90.81 91 GLU A O 1
ATOM 691 N N . GLU A 1 92 ? 3.402 13.129 -6.075 1.00 90.56 92 GLU A N 1
ATOM 692 C CA . GLU A 1 92 ? 1.997 13.492 -6.264 1.00 90.56 92 GLU A CA 1
ATOM 693 C C . GLU A 1 92 ? 1.617 13.241 -7.729 1.00 90.56 92 GLU A C 1
ATOM 695 O O . GLU A 1 92 ? 2.318 13.686 -8.644 1.00 90.56 92 GLU A O 1
ATOM 700 N N . ALA A 1 93 ? 0.530 12.504 -7.952 1.00 85.00 93 ALA A N 1
ATOM 701 C CA . ALA A 1 93 ? 0.057 12.110 -9.271 1.00 85.00 93 ALA A CA 1
ATOM 702 C C . ALA A 1 93 ? -1.470 12.261 -9.344 1.00 85.00 93 ALA A C 1
ATOM 704 O O . ALA A 1 93 ? -2.218 11.436 -8.821 1.00 85.00 93 ALA A O 1
ATOM 705 N N . ASP A 1 94 ? -1.925 13.318 -10.021 1.00 81.31 94 ASP A N 1
ATOM 706 C CA . ASP A 1 94 ? -3.342 13.690 -10.124 1.00 81.31 94 ASP A CA 1
ATOM 707 C C . ASP A 1 94 ? -4.023 13.779 -8.736 1.00 81.31 94 ASP A C 1
ATOM 709 O O . ASP A 1 94 ? -3.610 14.583 -7.906 1.00 81.31 94 ASP A O 1
ATOM 713 N N . ASP A 1 95 ? -5.052 12.958 -8.483 1.00 81.81 95 ASP A N 1
ATOM 714 C CA . ASP A 1 95 ? -5.812 12.881 -7.222 1.00 81.81 95 ASP A CA 1
ATOM 715 C C . ASP A 1 95 ? -5.260 11.803 -6.254 1.00 81.81 95 ASP A C 1
ATOM 717 O O . ASP A 1 95 ? -5.967 11.329 -5.357 1.00 81.81 95 ASP A O 1
ATOM 721 N N . GLN A 1 96 ? -4.027 11.335 -6.474 1.00 89.62 96 GLN A N 1
ATOM 722 C CA . GLN A 1 96 ? -3.391 10.240 -5.736 1.00 89.62 96 GLN A CA 1
ATOM 723 C C . GLN A 1 96 ? -1.906 10.513 -5.465 1.00 89.62 96 GLN A C 1
ATOM 725 O O . GLN A 1 96 ? -1.292 11.428 -6.011 1.00 89.62 96 GLN A O 1
ATOM 730 N N . PHE A 1 97 ? -1.308 9.672 -4.624 1.00 92.88 97 PHE A N 1
ATOM 731 C CA . PHE A 1 97 ? 0.131 9.653 -4.385 1.00 92.88 97 PHE A CA 1
ATOM 732 C C . PHE A 1 97 ? 0.730 8.354 -4.906 1.00 92.88 97 PHE A C 1
ATOM 734 O O . PHE A 1 97 ? 0.329 7.268 -4.488 1.00 92.88 97 PHE A O 1
ATOM 741 N N . LEU A 1 98 ? 1.724 8.465 -5.779 1.00 94.19 98 LEU A N 1
ATOM 742 C CA . LEU A 1 98 ? 2.558 7.350 -6.191 1.00 94.19 98 LEU A CA 1
ATOM 743 C C . LEU A 1 98 ? 3.683 7.171 -5.170 1.00 94.19 98 LEU A C 1
ATOM 745 O O . LEU A 1 98 ? 4.596 7.991 -5.071 1.00 94.19 98 LEU A O 1
ATOM 749 N N . VAL A 1 99 ? 3.636 6.076 -4.418 1.00 94.75 99 VAL A N 1
ATOM 750 C CA . VAL A 1 99 ? 4.676 5.701 -3.459 1.00 94.75 99 VAL A CA 1
ATOM 751 C C . VAL A 1 99 ? 5.480 4.534 -4.017 1.00 94.75 99 VAL A C 1
ATOM 753 O O . VAL A 1 99 ? 4.968 3.432 -4.195 1.00 94.75 99 VAL A O 1
ATOM 756 N N . THR A 1 100 ? 6.769 4.750 -4.257 1.00 94.81 100 THR A N 1
ATOM 757 C CA . THR A 1 100 ? 7.703 3.679 -4.605 1.00 94.81 100 THR A CA 1
ATOM 758 C C . THR A 1 100 ? 8.292 3.064 -3.343 1.00 94.81 100 THR A C 1
ATOM 760 O O . THR A 1 100 ? 8.932 3.749 -2.542 1.00 94.81 100 THR A O 1
ATOM 763 N N . VAL A 1 101 ? 8.150 1.746 -3.223 1.00 95.12 101 VAL A N 1
ATOM 764 C CA . VAL A 1 101 ? 8.786 0.894 -2.217 1.00 95.12 101 VAL A CA 1
ATOM 765 C C . VAL A 1 101 ? 9.920 0.127 -2.911 1.00 95.12 101 VAL A C 1
ATOM 767 O O . VAL A 1 101 ? 9.697 -0.949 -3.466 1.00 95.12 101 VAL A O 1
ATOM 770 N N . PRO A 1 102 ? 11.153 0.665 -2.928 1.00 92.31 102 PRO A N 1
ATOM 771 C CA . PRO A 1 102 ? 12.232 0.151 -3.771 1.00 92.31 102 PRO A CA 1
ATOM 772 C C . PRO A 1 102 ? 12.844 -1.150 -3.244 1.00 92.31 102 PRO A C 1
ATOM 774 O O . PRO A 1 102 ? 13.578 -1.833 -3.955 1.00 92.31 102 PRO A O 1
ATOM 777 N N . THR A 1 103 ? 12.630 -1.473 -1.964 1.00 91.81 103 THR A N 1
ATOM 778 C CA . THR A 1 103 ? 13.237 -2.650 -1.340 1.00 91.81 103 THR A CA 1
ATOM 779 C C . THR A 1 103 ? 12.350 -3.266 -0.268 1.00 91.81 103 THR A C 1
ATOM 781 O O . THR A 1 103 ? 11.564 -2.578 0.379 1.00 91.81 103 THR A O 1
ATOM 784 N N . ALA A 1 104 ? 12.579 -4.545 0.032 1.00 89.75 104 ALA A N 1
ATOM 785 C CA . ALA A 1 104 ? 11.966 -5.220 1.178 1.00 89.75 104 ALA A CA 1
ATOM 786 C C . ALA A 1 104 ? 12.172 -4.492 2.527 1.00 89.75 104 ALA A C 1
ATOM 788 O O . ALA A 1 104 ? 11.317 -4.571 3.404 1.00 89.75 104 ALA A O 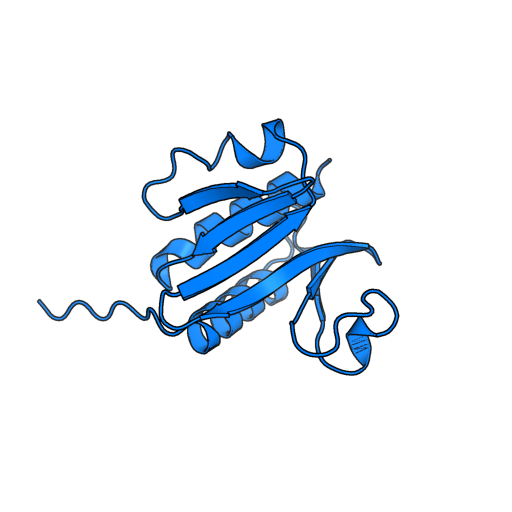1
ATOM 789 N N . ALA A 1 105 ? 13.286 -3.770 2.709 1.00 89.06 105 ALA A N 1
ATOM 790 C CA . ALA A 1 105 ? 13.543 -3.018 3.942 1.00 89.06 105 ALA A CA 1
ATOM 791 C C . ALA A 1 105 ? 12.582 -1.828 4.118 1.00 89.06 105 ALA A C 1
ATOM 793 O O . ALA A 1 105 ? 12.301 -1.433 5.247 1.00 89.06 105 ALA A O 1
ATOM 794 N N . ALA A 1 106 ? 12.048 -1.302 3.013 1.00 91.94 106 ALA A N 1
ATOM 795 C CA . ALA A 1 106 ? 11.106 -0.189 2.998 1.00 91.94 106 ALA A CA 1
ATOM 796 C C . ALA A 1 106 ? 9.656 -0.614 3.297 1.00 91.94 106 ALA A C 1
ATOM 798 O O . ALA A 1 106 ? 8.820 0.240 3.582 1.00 91.94 106 ALA A O 1
ATOM 799 N N . VAL A 1 107 ? 9.345 -1.920 3.295 1.00 93.12 107 VAL A N 1
ATOM 800 C CA . VAL A 1 107 ? 7.970 -2.430 3.474 1.00 93.12 107 VAL A CA 1
ATOM 801 C C . VAL A 1 107 ? 7.344 -1.937 4.775 1.00 93.12 107 VAL A C 1
ATOM 803 O O . VAL A 1 107 ? 6.190 -1.529 4.779 1.00 93.12 107 VAL A O 1
ATOM 806 N N . LYS A 1 108 ? 8.100 -1.892 5.877 1.00 91.38 108 LYS A N 1
ATOM 807 C CA . LYS A 1 108 ? 7.555 -1.396 7.150 1.00 91.38 108 LYS A CA 1
ATOM 808 C C . LYS A 1 108 ? 7.126 0.066 7.077 1.00 91.38 108 LYS A C 1
ATOM 810 O O . LYS A 1 108 ? 6.102 0.410 7.647 1.00 91.38 108 LYS A O 1
ATOM 815 N N . ARG A 1 109 ? 7.874 0.894 6.345 1.00 92.31 109 ARG A N 1
ATOM 816 C CA . ARG A 1 109 ? 7.530 2.304 6.127 1.00 92.31 109 ARG A CA 1
ATOM 817 C C . ARG A 1 109 ? 6.304 2.457 5.246 1.00 92.31 109 ARG A C 1
ATOM 819 O O . ARG A 1 109 ? 5.471 3.305 5.527 1.00 92.31 109 ARG A O 1
ATOM 826 N N . ALA A 1 110 ? 6.164 1.595 4.242 1.00 93.62 110 ALA A N 1
ATOM 827 C CA . ALA A 1 110 ? 4.953 1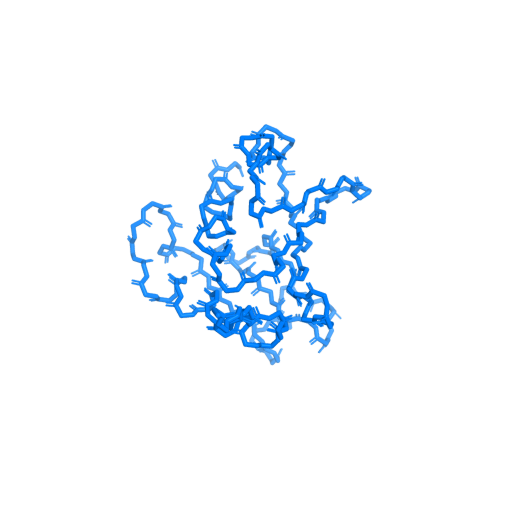.540 3.434 1.00 93.62 110 ALA A CA 1
ATOM 828 C C . ALA A 1 110 ? 3.718 1.164 4.276 1.00 93.62 110 ALA A C 1
ATOM 830 O O . ALA A 1 110 ? 2.673 1.782 4.123 1.00 93.62 110 ALA A O 1
ATOM 831 N N . VAL A 1 111 ? 3.845 0.209 5.206 1.00 93.12 111 VAL A N 1
ATOM 832 C CA . VAL A 1 111 ? 2.761 -0.151 6.140 1.00 93.12 111 VAL A CA 1
ATOM 833 C C . VAL A 1 111 ? 2.407 1.011 7.067 1.00 93.12 111 VAL A C 1
ATOM 835 O O . VAL A 1 111 ? 1.227 1.300 7.237 1.00 93.12 111 VAL A O 1
ATOM 838 N N . ASP A 1 112 ? 3.407 1.689 7.639 1.00 91.69 112 ASP A N 1
ATOM 839 C CA . ASP A 1 112 ? 3.180 2.860 8.497 1.00 91.69 112 ASP A CA 1
ATOM 840 C C . ASP A 1 112 ? 2.415 3.964 7.730 1.00 91.69 112 ASP A C 1
ATOM 842 O O . ASP A 1 112 ? 1.463 4.538 8.259 1.00 91.69 112 ASP A O 1
ATOM 846 N N . LEU A 1 113 ? 2.779 4.204 6.463 1.00 92.50 113 LEU A N 1
ATOM 847 C CA . LEU A 1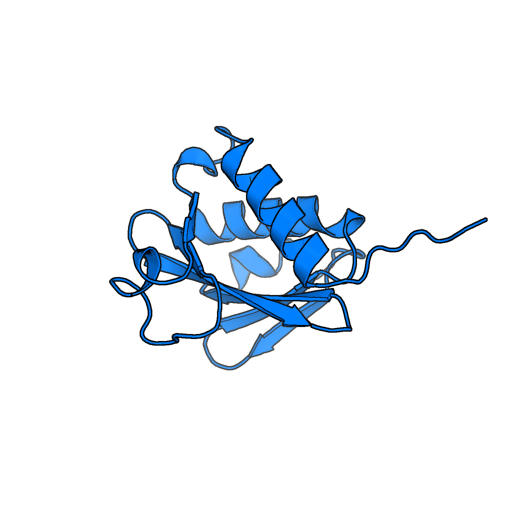 113 ? 2.099 5.160 5.582 1.00 92.50 113 LEU A CA 1
ATOM 848 C C . LEU A 1 113 ? 0.647 4.752 5.304 1.00 92.50 113 LEU A C 1
ATOM 850 O O . LEU A 1 113 ? -0.245 5.591 5.396 1.00 92.50 113 LEU A O 1
ATOM 854 N N . LEU A 1 114 ? 0.390 3.480 4.979 1.00 92.62 114 LEU A N 1
ATOM 855 C CA . LEU A 1 114 ? -0.970 2.985 4.733 1.00 92.62 114 LEU A CA 1
ATOM 856 C C . LEU A 1 114 ? -1.851 3.101 5.985 1.00 92.62 114 LEU A C 1
ATOM 858 O O . LEU A 1 114 ? -3.008 3.500 5.879 1.00 92.62 114 LEU A O 1
ATOM 862 N N . ALA A 1 115 ? -1.298 2.829 7.170 1.00 91.00 115 ALA A N 1
ATOM 863 C CA . ALA A 1 115 ? -2.009 3.034 8.429 1.00 91.00 115 ALA A CA 1
ATOM 864 C C . ALA A 1 115 ? -2.409 4.508 8.618 1.00 91.00 115 ALA A C 1
ATOM 866 O O . ALA A 1 115 ? -3.575 4.792 8.885 1.00 91.00 115 ALA A O 1
ATOM 867 N N . ALA A 1 116 ? -1.479 5.446 8.403 1.00 89.75 116 ALA A N 1
ATOM 868 C CA . ALA A 1 116 ? -1.748 6.882 8.511 1.00 89.75 116 ALA A CA 1
ATOM 869 C C . ALA A 1 116 ? -2.756 7.386 7.458 1.00 89.75 116 ALA A C 1
ATOM 871 O O . ALA A 1 116 ? -3.605 8.232 7.751 1.00 89.75 116 ALA A O 1
ATOM 872 N N . ALA A 1 117 ? -2.686 6.855 6.234 1.00 90.06 117 ALA A N 1
ATOM 873 C CA . ALA A 1 117 ? -3.618 7.167 5.154 1.00 90.06 117 ALA A CA 1
ATOM 874 C C . ALA A 1 117 ? -5.053 6.729 5.478 1.00 90.06 117 ALA A C 1
ATOM 876 O O . ALA A 1 117 ? -5.998 7.442 5.159 1.00 90.06 117 ALA A O 1
ATOM 877 N N . SER A 1 118 ? -5.198 5.589 6.150 1.00 87.81 118 SER A N 1
ATOM 878 C CA . SER A 1 118 ? -6.486 5.011 6.526 1.00 87.81 118 SER A CA 1
ATOM 879 C C . SER A 1 118 ? -7.158 5.706 7.728 1.00 87.81 118 SER A C 1
ATOM 881 O O . SER A 1 118 ? -8.350 5.540 7.966 1.00 87.81 118 SER A O 1
ATOM 883 N N . GLU A 1 119 ? -6.426 6.500 8.517 1.00 77.69 119 GLU A N 1
ATOM 884 C CA . GLU A 1 119 ? -6.994 7.262 9.646 1.00 77.69 119 GLU A CA 1
ATOM 885 C C . GLU A 1 119 ? -7.709 8.571 9.228 1.00 77.69 119 GLU A C 1
ATOM 887 O O . GLU A 1 119 ? -8.145 9.324 10.104 1.00 77.69 119 GLU A O 1
ATOM 892 N N . ASN A 1 120 ? -7.833 8.858 7.922 1.00 56.22 120 ASN A N 1
ATOM 893 C CA . ASN A 1 120 ? -8.405 10.103 7.379 1.00 56.22 120 ASN A CA 1
ATOM 894 C C . ASN A 1 120 ? -9.772 9.935 6.700 1.00 56.22 120 ASN A C 1
ATOM 896 O O . ASN A 1 120 ? -9.916 9.062 5.819 1.00 56.22 120 ASN A O 1
#

Secondary structure (DSSP, 8-state):
--------HHHHHHHHHHHHHT--STTGGGEEEE-GGGGTTT-S-SSS-EEEESSSEEEEEEEETTEEEEEE---HHHHHHHHT-TT-EEEEETTEEEEEE-SGGGHHHHHHHHHHHHT-

Foldseek 3Di:
DDPPFPQFAVVLVVLLQCVLVVDPPLQSVQWHKDAAPRCVQEDPDHPWIAIDRNRYGQWTWDGDSQYIKIWGQADPVLCVVLCPPPQWHWDDDDNTIIIGRRGSVCSVVVVSSSSSRSVD

Organism: NCBI:txid1033806

InterPro domains:
  IPR058306 Domain of unknown function DUF7993 [PF25956] (1-118)